Protein AF-A0A484HM50-F1 (afdb_monomer)

Solvent-accessible surface area (backbone atoms only — not comparable to full-atom values): 5105 Å² total; per-residue (Å²): 135,57,70,67,61,51,52,55,50,47,74,70,44,74,86,54,79,83,84,63,66,65,76,90,52,50,72,78,83,71,56,98,71,75,62,74,80,71,70,94,58,74,68,69,48,75,50,74,44,65,46,78,46,89,57,101,72,62,50,76,43,83,76,44,81,42,86,42,71,53,80,82,78,129

Sequence (74 aa):
MSLENTWEAFLTLKDKRLTGSFGSMHGVKVPEKATDEMPKEELPYLELQYRFVFGPKSYYNLEITKDVRPQTKE

Organism: NCBI:txid2502152

Foldseek 3Di:
DDPVVVVVCCVVPVPPDPPDQDDPSPPPPCPPPPDDPDPPFDQWDKDWDWDWDDDPDIDTDTDDIDTDDGDDDD

pLDDT: mean 78.52, std 13.48, range [51.34, 95.62]

Secondary structure (DSSP, 8-state):
--HHHHHHHHHHHTTS---S--GGGS-----TT-S----SSPPPEEEEEEEEE-SSS-EEEEEEEEEE------

Nearest PDB structures (foldseek):
  1dnv-assembly1_A  TM=3.893E-01  e=5.259E+00  Galleria mellonella densovirus

Radius of gyration: 26.94 Å; Cα contacts (8 Å, |Δi|>4): 51; chains: 1; bounding box: 64×44×49 Å

Mean predicted aligned error: 16.29 Å

Structure (mmCIF, N/CA/C/O backbone):
data_AF-A0A484HM50-F1
#
_entry.id   AF-A0A484HM50-F1
#
loop_
_atom_site.group_PDB
_atom_site.id
_atom_site.type_symbol
_atom_site.label_atom_id
_atom_site.label_alt_id
_atom_site.label_comp_id
_atom_site.label_asym_id
_atom_site.label_entity_id
_atom_site.label_seq_id
_atom_site.pdbx_PDB_ins_code
_atom_site.Cartn_x
_atom_site.Cartn_y
_atom_site.Cartn_z
_atom_site.occupancy
_atom_site.B_iso_or_equiv
_atom_site.auth_seq_id
_atom_site.auth_comp_id
_atom_site.auth_asym_id
_atom_site.auth_atom_id
_atom_site.pdbx_PDB_model_num
ATOM 1 N N . MET A 1 1 ? 14.155 27.734 14.208 1.00 60.59 1 MET A N 1
ATOM 2 C CA . MET A 1 1 ? 15.441 27.299 14.797 1.00 60.59 1 MET A CA 1
ATOM 3 C C . MET A 1 1 ? 16.424 28.445 14.627 1.00 60.59 1 MET A C 1
ATOM 5 O O . MET A 1 1 ? 16.410 29.033 13.554 1.00 60.59 1 MET A O 1
ATOM 9 N N . SER A 1 2 ? 17.179 28.821 15.662 1.00 87.00 2 SER A N 1
ATOM 10 C CA . SER A 1 2 ? 18.159 29.914 15.583 1.00 87.00 2 SER A CA 1
ATOM 11 C C . SER A 1 2 ? 19.506 29.432 15.024 1.00 87.00 2 SER A C 1
ATOM 13 O O . SER A 1 2 ? 19.755 28.222 14.933 1.00 87.00 2 SER A O 1
ATOM 15 N N . LEU A 1 3 ? 20.369 30.372 14.626 1.00 88.88 3 LEU A N 1
ATOM 16 C CA . LEU A 1 3 ? 21.697 30.072 14.082 1.00 88.88 3 LEU A CA 1
ATOM 17 C C . LEU A 1 3 ? 22.577 29.387 15.133 1.00 88.88 3 LEU A C 1
ATOM 19 O O . LEU A 1 3 ? 23.258 28.410 14.829 1.00 88.88 3 LEU A O 1
ATOM 23 N N . GLU A 1 4 ? 22.492 29.852 16.375 1.00 90.44 4 GLU A N 1
ATOM 24 C CA . GLU A 1 4 ? 23.248 29.348 17.518 1.00 90.44 4 GLU A CA 1
ATOM 25 C C . GLU A 1 4 ? 22.932 27.870 17.764 1.00 90.44 4 GLU A C 1
ATOM 27 O O . GLU A 1 4 ? 23.839 27.043 17.834 1.00 90.44 4 GLU A O 1
ATOM 32 N N . ASN A 1 5 ? 21.642 27.515 17.762 1.00 85.25 5 ASN A N 1
ATOM 33 C CA . ASN A 1 5 ? 21.196 26.135 17.961 1.00 85.25 5 ASN A CA 1
ATOM 34 C C . ASN A 1 5 ? 21.674 25.212 16.830 1.00 85.25 5 ASN A C 1
ATOM 36 O O . ASN A 1 5 ? 21.962 24.037 17.050 1.00 85.25 5 ASN A O 1
ATOM 40 N N . THR A 1 6 ? 21.753 25.736 15.605 1.00 86.06 6 THR A N 1
ATOM 41 C CA . THR A 1 6 ? 22.197 24.964 14.436 1.00 86.06 6 THR A CA 1
ATOM 42 C C . THR A 1 6 ? 23.708 24.731 14.476 1.00 86.06 6 THR A C 1
ATOM 44 O O . THR A 1 6 ? 24.180 23.634 14.175 1.00 86.06 6 THR A O 1
ATOM 47 N N . TRP A 1 7 ? 24.464 25.746 14.897 1.00 88.38 7 TRP A N 1
ATOM 48 C CA . TRP A 1 7 ? 25.911 25.672 15.072 1.00 88.38 7 TRP A CA 1
ATOM 49 C C . TRP A 1 7 ? 26.310 24.690 16.180 1.00 88.38 7 TRP A C 1
ATOM 51 O O . TRP A 1 7 ? 27.177 23.840 15.975 1.00 88.38 7 TRP A O 1
ATOM 61 N N . GLU A 1 8 ? 25.626 24.741 17.323 1.00 88.56 8 GLU A N 1
ATOM 62 C CA . GLU A 1 8 ? 25.846 23.815 18.437 1.00 88.56 8 GLU A CA 1
ATOM 63 C C . GLU A 1 8 ? 25.525 22.364 18.045 1.00 88.56 8 GLU A C 1
ATOM 65 O O . GLU A 1 8 ? 26.305 21.445 18.324 1.00 88.56 8 GLU A O 1
ATOM 70 N N . ALA A 1 9 ? 24.426 22.150 17.312 1.00 83.50 9 ALA A N 1
ATOM 71 C CA . ALA A 1 9 ? 24.057 20.834 16.800 1.00 83.50 9 ALA A CA 1
ATOM 72 C C . ALA A 1 9 ? 25.116 20.277 15.834 1.00 83.50 9 ALA A C 1
ATOM 74 O O . ALA A 1 9 ? 25.496 19.111 15.945 1.00 83.50 9 ALA A O 1
ATOM 75 N N . PHE A 1 10 ? 25.642 21.106 14.925 1.00 84.06 10 PHE A N 1
ATOM 76 C CA . PHE A 1 10 ? 26.703 20.708 13.997 1.00 84.06 10 PHE A CA 1
ATOM 77 C C . PHE A 1 10 ? 27.985 20.297 14.731 1.00 84.06 10 PHE A C 1
ATOM 79 O O . PHE A 1 10 ? 28.511 19.212 14.480 1.00 84.06 10 PHE A O 1
ATOM 86 N N . LEU A 1 11 ? 28.455 21.112 15.682 1.00 87.62 11 LEU A N 1
ATOM 87 C CA . LEU A 1 11 ? 29.636 20.790 16.491 1.00 87.62 11 LEU A CA 1
ATOM 88 C C . LEU A 1 11 ? 29.467 19.479 17.266 1.00 87.62 11 LEU A C 1
ATOM 90 O O . LEU A 1 11 ? 30.416 18.706 17.385 1.00 87.62 11 LEU A O 1
ATOM 94 N N . THR A 1 12 ? 28.254 19.209 17.746 1.00 82.69 12 THR A N 1
ATOM 95 C CA . THR A 1 12 ? 27.941 18.010 18.530 1.00 82.69 12 THR A CA 1
ATOM 96 C C . THR A 1 12 ? 27.829 16.745 17.669 1.00 82.69 12 THR A C 1
ATOM 98 O O . THR A 1 12 ? 28.170 15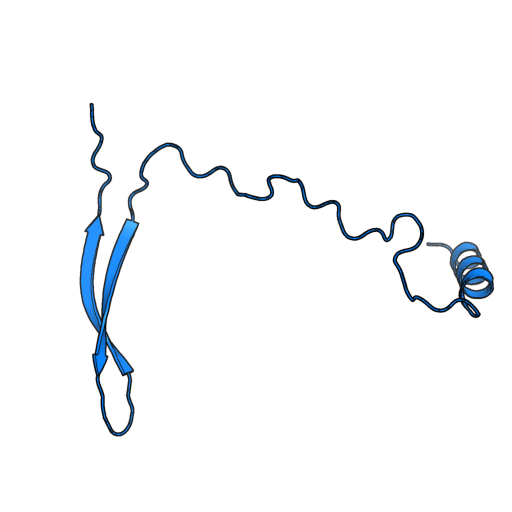.650 18.127 1.00 82.69 12 THR A O 1
ATOM 101 N N . LEU A 1 13 ? 27.346 16.869 16.427 1.00 80.06 13 LEU A N 1
ATOM 102 C CA . LEU A 1 13 ? 26.997 15.733 15.565 1.00 80.06 13 LEU A CA 1
ATOM 103 C C . LEU A 1 13 ? 28.044 15.402 14.490 1.00 80.06 13 LEU A C 1
ATOM 105 O O . LEU A 1 13 ? 28.035 14.275 13.999 1.00 80.06 13 LEU A O 1
ATOM 109 N N . LYS A 1 14 ? 28.959 16.320 14.143 1.00 83.38 14 LYS A N 1
ATOM 110 C CA . LYS A 1 14 ? 29.898 16.174 13.008 1.00 83.38 14 LYS A CA 1
ATOM 111 C C . LYS A 1 14 ? 30.764 14.904 13.014 1.00 83.38 14 LYS A C 1
ATOM 113 O O . LYS A 1 14 ? 31.075 14.391 11.946 1.00 83.38 14 LYS A O 1
ATOM 118 N N . ASP A 1 15 ? 31.111 14.373 14.189 1.00 79.81 15 ASP A N 1
ATOM 119 C CA . ASP A 1 15 ? 31.970 13.182 14.326 1.00 79.81 15 ASP A CA 1
ATOM 120 C C . ASP A 1 15 ? 31.196 11.933 14.790 1.00 79.81 15 ASP A C 1
ATOM 122 O O . ASP A 1 15 ? 31.784 10.889 15.082 1.00 79.81 15 ASP A O 1
ATOM 126 N N . LYS A 1 16 ? 29.862 12.013 14.888 1.00 72.88 16 LYS A N 1
ATOM 127 C CA . LYS A 1 16 ? 29.016 10.896 15.323 1.00 72.88 16 LYS A CA 1
ATOM 128 C C . LYS A 1 16 ? 28.412 10.203 14.106 1.00 72.88 16 LYS A C 1
ATOM 130 O O . LYS A 1 16 ? 27.725 10.818 13.296 1.00 72.88 16 LYS A O 1
ATOM 135 N N . ARG A 1 17 ? 28.616 8.886 13.991 1.00 67.88 17 ARG A N 1
ATOM 136 C CA . ARG A 1 17 ? 27.888 8.068 13.010 1.00 67.88 17 ARG A CA 1
ATOM 137 C C . ARG A 1 17 ? 26.403 8.113 13.365 1.00 67.88 17 ARG A C 1
ATOM 139 O O . ARG A 1 17 ? 26.023 7.701 14.458 1.00 67.88 17 ARG A O 1
ATOM 146 N N . LEU A 1 18 ? 25.568 8.567 12.432 1.00 66.81 18 LEU A N 1
ATOM 147 C CA . LEU A 1 18 ? 24.102 8.574 12.546 1.00 66.81 18 LEU A CA 1
ATOM 148 C C . LEU A 1 18 ? 23.513 7.155 12.402 1.00 66.81 18 LEU A C 1
ATOM 150 O O . LEU A 1 18 ? 22.521 6.932 11.717 1.00 66.81 18 LEU A O 1
ATOM 154 N N . THR A 1 19 ? 24.153 6.156 13.009 1.00 63.03 19 THR A N 1
ATOM 155 C CA . THR A 1 19 ? 23.670 4.775 13.055 1.00 63.03 19 THR A CA 1
ATOM 156 C C . THR A 1 19 ? 22.756 4.634 14.264 1.00 63.03 19 THR A C 1
ATOM 158 O O . THR A 1 19 ? 23.149 4.081 15.289 1.00 63.03 19 THR A O 1
ATOM 161 N N . GLY A 1 20 ? 21.563 5.214 14.167 1.00 60.12 20 GLY A N 1
ATOM 162 C CA . GLY A 1 20 ? 20.541 5.141 15.206 1.00 60.12 20 GLY A CA 1
ATOM 163 C C . GLY A 1 20 ? 19.800 6.456 15.420 1.00 60.12 20 GLY A C 1
ATOM 164 O O . GLY A 1 20 ? 20.319 7.545 15.186 1.00 60.12 20 GLY A O 1
ATOM 165 N N . SER A 1 21 ? 18.563 6.336 15.885 1.00 59.97 21 SER A N 1
ATOM 166 C CA . SER A 1 21 ? 17.754 7.451 16.365 1.00 59.97 21 SER A CA 1
ATOM 167 C C . SER A 1 21 ? 18.310 7.984 17.690 1.00 59.97 21 SER A C 1
ATOM 169 O O . SER A 1 21 ? 18.337 7.242 18.672 1.00 59.97 21 SER A O 1
ATOM 171 N N . PHE A 1 22 ? 18.716 9.256 17.741 1.00 57.66 22 PHE A N 1
ATOM 172 C CA . PHE A 1 22 ? 19.130 9.932 18.978 1.00 57.66 22 PHE A CA 1
ATOM 173 C C . PHE A 1 22 ? 18.022 10.859 19.502 1.00 57.66 22 PHE A C 1
ATOM 175 O O . PHE A 1 22 ? 17.442 11.639 18.746 1.00 57.66 22 PHE A O 1
ATOM 182 N N . GLY A 1 23 ? 17.741 10.808 20.808 1.00 62.97 23 GLY A N 1
ATOM 183 C CA . GLY A 1 23 ? 16.751 11.678 21.457 1.00 62.97 23 GLY A CA 1
ATOM 184 C C . GLY A 1 23 ? 15.341 11.503 20.884 1.00 62.97 23 GLY A C 1
ATOM 185 O O . GLY A 1 23 ? 14.916 10.395 20.597 1.00 62.97 23 GLY A O 1
ATOM 186 N N . SER A 1 24 ? 14.607 12.593 20.652 1.00 55.22 24 SER A N 1
ATOM 187 C CA . SER A 1 24 ? 13.240 12.528 20.102 1.00 55.22 24 SER A CA 1
ATOM 188 C C . SER A 1 24 ? 13.158 12.092 18.625 1.00 55.22 24 SER A C 1
ATOM 190 O O . SER A 1 24 ? 12.066 12.084 18.064 1.00 55.22 24 SER A O 1
ATOM 192 N N . MET A 1 25 ? 14.278 11.718 17.993 1.00 56.78 25 MET A N 1
ATOM 193 C CA . 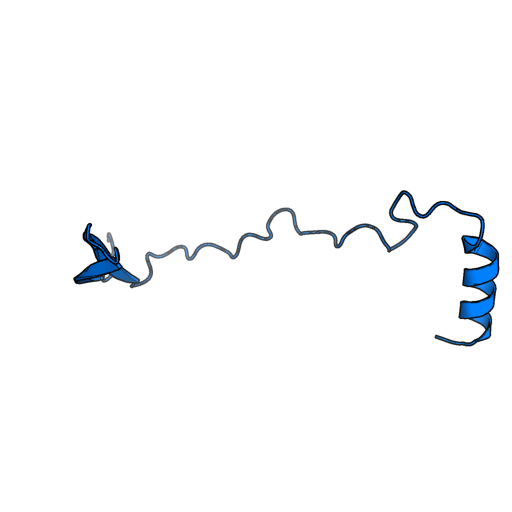MET A 1 25 ? 14.298 11.092 16.663 1.00 56.78 25 MET A CA 1
ATOM 194 C C . MET A 1 25 ? 14.013 9.585 16.709 1.00 56.78 25 MET A C 1
ATOM 196 O O . MET A 1 25 ? 14.256 8.889 15.724 1.00 56.78 25 MET A O 1
ATOM 200 N N . HIS A 1 26 ? 13.537 9.045 17.838 1.00 58.75 26 HIS A N 1
ATOM 201 C CA . HIS A 1 26 ? 12.889 7.736 17.841 1.00 58.75 26 HIS A CA 1
ATOM 202 C C . HIS A 1 26 ? 11.779 7.758 16.786 1.00 58.75 26 HIS A C 1
ATOM 204 O O . HIS A 1 26 ? 10.996 8.708 16.749 1.00 58.75 26 HIS A O 1
ATOM 210 N N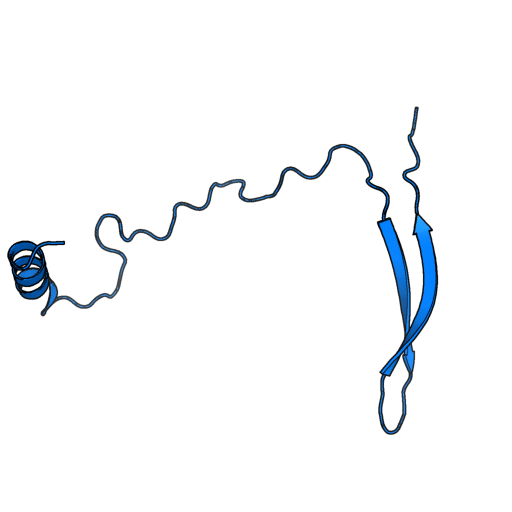 . GLY A 1 27 ? 11.748 6.748 15.908 1.00 61.25 27 GLY A N 1
ATOM 211 C CA . GLY A 1 27 ? 10.690 6.604 14.909 1.00 61.25 27 GLY A CA 1
ATOM 212 C C . GLY A 1 27 ? 9.335 6.856 15.563 1.00 61.25 27 GLY A C 1
ATOM 213 O O . GLY A 1 27 ? 9.131 6.435 16.704 1.00 61.25 27 GLY A O 1
ATOM 214 N N . VAL A 1 28 ? 8.478 7.625 14.883 1.00 65.25 28 VAL A N 1
ATOM 215 C CA . VAL A 1 28 ? 7.139 8.011 15.355 1.00 65.25 28 VAL A CA 1
ATOM 216 C C . VAL A 1 28 ? 6.544 6.848 16.140 1.00 65.25 28 VAL A C 1
ATOM 218 O O . VAL A 1 28 ? 6.494 5.739 15.610 1.00 65.25 28 VAL A O 1
ATOM 221 N N . LYS A 1 29 ? 6.167 7.076 17.408 1.00 64.00 29 LYS A N 1
ATOM 222 C CA . LYS A 1 29 ? 5.515 6.055 18.236 1.00 64.00 29 LYS A CA 1
ATOM 223 C C . LYS A 1 29 ? 4.217 5.676 17.539 1.00 64.00 29 LYS A C 1
ATOM 225 O O . LYS A 1 29 ? 3.206 6.351 17.713 1.00 64.00 29 LYS A O 1
ATOM 230 N N . VAL A 1 30 ? 4.279 4.646 16.705 1.00 66.12 30 VAL A N 1
ATOM 231 C CA . VAL A 1 30 ? 3.103 4.085 16.061 1.00 66.12 30 VAL A CA 1
ATOM 232 C C . VAL A 1 30 ? 2.260 3.528 17.204 1.00 66.12 30 VAL A C 1
ATOM 234 O O . VAL A 1 30 ? 2.783 2.736 17.995 1.00 66.12 30 VAL A O 1
ATOM 237 N N . PRO A 1 31 ? 1.010 3.982 17.372 1.00 72.69 31 PRO A N 1
ATOM 238 C CA . PRO A 1 31 ? 0.115 3.386 18.351 1.00 72.69 31 PRO A CA 1
ATOM 239 C C . PRO A 1 31 ? 0.071 1.867 18.136 1.00 72.69 31 PRO A C 1
ATOM 241 O O . PRO A 1 31 ? 0.019 1.427 16.988 1.00 72.69 31 PRO A O 1
ATOM 244 N N . GLU A 1 32 ? 0.059 1.061 19.206 1.00 66.44 32 GLU A N 1
ATOM 245 C CA . GLU A 1 32 ? -0.075 -0.410 19.086 1.00 66.44 32 GLU A CA 1
ATOM 246 C C . GLU A 1 32 ? -1.294 -0.803 18.237 1.00 66.44 32 GLU A C 1
ATOM 248 O O . GLU A 1 32 ? -1.282 -1.813 17.536 1.00 66.44 32 GLU A O 1
ATOM 253 N N . LYS A 1 33 ? -2.329 0.042 18.260 1.00 65.44 33 LYS A N 1
ATOM 254 C CA . LYS A 1 33 ? -3.479 -0.000 17.363 1.00 65.44 33 LYS A CA 1
ATOM 255 C C . LYS A 1 33 ? -3.485 1.232 16.463 1.00 65.44 33 LYS A C 1
ATOM 257 O O . LYS A 1 33 ? -4.184 2.201 16.726 1.00 65.44 33 LYS A O 1
ATOM 262 N N . ALA A 1 34 ? -2.696 1.180 15.398 1.00 59.38 34 ALA A N 1
ATOM 263 C CA . ALA A 1 34 ? -2.872 2.023 14.212 1.00 59.38 34 ALA A CA 1
ATOM 264 C C . ALA A 1 34 ? -3.853 1.387 13.205 1.00 59.38 34 ALA A C 1
ATOM 266 O O . ALA A 1 34 ? -3.842 1.707 12.022 1.00 59.38 34 ALA A O 1
ATOM 267 N N . THR A 1 35 ? -4.646 0.417 13.658 1.00 63.34 35 THR A N 1
ATOM 268 C CA . THR A 1 35 ? -5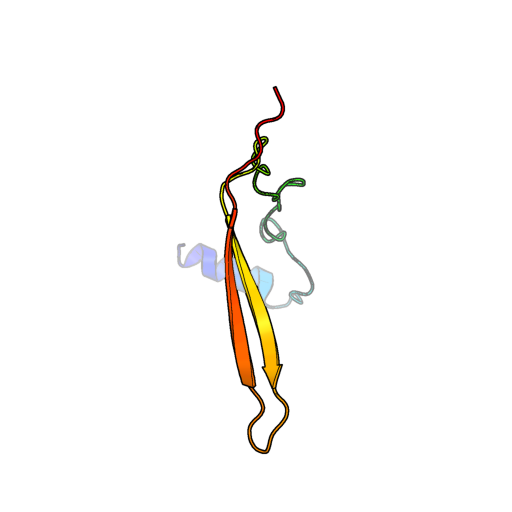.753 -0.144 12.895 1.00 63.34 35 THR A CA 1
ATOM 269 C C . THR A 1 35 ? -6.916 0.822 13.028 1.00 63.34 35 THR A C 1
ATOM 271 O O . THR A 1 35 ? -7.401 1.030 14.140 1.00 63.34 35 THR A O 1
ATOM 274 N N . ASP A 1 36 ? -7.339 1.416 11.912 1.00 69.81 36 ASP A N 1
ATOM 275 C CA . ASP A 1 36 ? -8.641 2.073 11.823 1.00 69.81 36 ASP A CA 1
ATOM 276 C C . ASP A 1 36 ? -9.676 1.140 12.466 1.00 69.81 36 ASP A C 1
ATOM 278 O O . ASP A 1 36 ? -9.691 -0.058 12.162 1.00 69.81 36 ASP A O 1
ATOM 282 N N . GLU A 1 37 ? -10.461 1.643 13.426 1.00 66.81 37 GLU A N 1
ATOM 283 C CA . GLU A 1 37 ? -11.478 0.838 14.103 1.00 66.81 37 GLU A CA 1
ATOM 284 C C . GLU A 1 37 ? -12.373 0.219 13.030 1.00 66.81 37 GLU A C 1
ATOM 286 O O . GLU A 1 37 ? -13.142 0.924 12.375 1.00 66.81 37 GLU A O 1
ATOM 291 N N . MET A 1 38 ? -12.224 -1.092 12.798 1.00 65.56 38 MET A N 1
ATOM 292 C CA . MET A 1 38 ? -13.019 -1.767 11.783 1.00 65.56 38 MET A CA 1
ATOM 293 C C . MET A 1 38 ? -14.491 -1.535 12.132 1.00 65.56 38 MET A C 1
ATOM 295 O O . MET A 1 38 ? -14.879 -1.807 13.277 1.00 65.56 38 MET A O 1
ATOM 299 N N . PRO A 1 39 ? -15.299 -1.007 11.196 1.00 66.19 39 PRO A N 1
ATOM 300 C CA . PRO A 1 39 ? -16.696 -0.730 11.471 1.00 66.19 39 PRO A CA 1
ATOM 301 C C . PRO A 1 39 ? -17.361 -2.004 11.999 1.00 66.19 39 PRO A C 1
ATOM 303 O O . PRO A 1 39 ? -17.193 -3.086 11.438 1.00 66.19 39 PRO A O 1
ATOM 306 N N . LYS A 1 40 ? -18.066 -1.880 13.131 1.00 64.94 40 LYS A N 1
ATOM 307 C CA . LYS A 1 40 ? -18.729 -3.009 13.813 1.00 64.94 40 LYS A CA 1
ATOM 308 C C . LYS A 1 40 ? -19.856 -3.620 12.977 1.00 64.94 40 LYS A C 1
ATOM 310 O O . LYS A 1 40 ? -20.270 -4.743 13.245 1.00 64.94 40 LYS A O 1
ATOM 315 N N . GLU A 1 41 ? -20.346 -2.868 11.999 1.00 74.38 41 GLU A N 1
ATOM 316 C CA . GLU A 1 41 ? -21.432 -3.234 11.100 1.00 74.38 41 GLU A CA 1
ATOM 317 C C . GLU A 1 41 ? -20.874 -3.483 9.695 1.00 74.38 41 GLU A C 1
ATOM 319 O O . GLU A 1 41 ? -19.944 -2.802 9.253 1.00 74.38 41 GLU A O 1
ATOM 324 N N . GLU A 1 42 ? -21.441 -4.464 8.989 1.00 76.44 42 GLU A N 1
ATOM 325 C CA . GLU A 1 42 ? -21.126 -4.689 7.579 1.00 76.44 42 GLU A CA 1
ATOM 326 C C . GLU A 1 42 ? -21.553 -3.439 6.790 1.00 76.44 42 GLU A C 1
ATOM 328 O O . GLU A 1 42 ? -22.719 -3.047 6.804 1.00 76.44 42 GLU A O 1
ATOM 333 N N . LEU A 1 43 ? -20.599 -2.760 6.151 1.00 80.31 43 LEU A N 1
ATOM 334 C CA . LEU A 1 43 ? -20.886 -1.608 5.299 1.00 80.31 43 LEU A CA 1
ATOM 335 C C . LEU A 1 43 ? -21.234 -2.086 3.884 1.00 80.31 43 LEU A C 1
ATOM 337 O O . LEU A 1 43 ? -20.668 -3.084 3.432 1.00 80.31 43 LEU A O 1
ATOM 341 N N . PRO A 1 44 ? -22.123 -1.386 3.157 1.00 86.75 44 PRO A N 1
ATOM 342 C CA . PRO A 1 44 ? -22.398 -1.718 1.767 1.00 86.75 44 PRO A CA 1
ATOM 343 C C . PRO A 1 44 ? -21.124 -1.580 0.930 1.00 86.75 44 PRO A C 1
ATOM 345 O O . PRO A 1 44 ? -20.401 -0.586 1.032 1.00 86.75 44 PRO A O 1
ATOM 348 N N . TYR A 1 45 ? -20.863 -2.572 0.087 1.00 85.62 45 TYR A N 1
ATOM 349 C CA . TYR A 1 45 ? -19.717 -2.586 -0.814 1.00 85.62 45 TYR A CA 1
ATOM 350 C C . TYR A 1 45 ? -20.127 -3.070 -2.197 1.00 85.62 45 TYR A C 1
ATOM 352 O O . TYR A 1 45 ? -21.179 -3.677 -2.401 1.00 85.62 45 TYR A O 1
ATOM 360 N N . LEU A 1 46 ? -19.265 -2.788 -3.166 1.00 90.19 46 LEU A N 1
ATOM 361 C CA . LEU A 1 46 ? -19.474 -3.177 -4.546 1.00 90.19 46 LEU A CA 1
ATOM 362 C C . LEU A 1 46 ? -18.468 -4.269 -4.905 1.00 90.19 46 LEU A C 1
ATOM 364 O O . LEU A 1 46 ? -17.256 -4.069 -4.850 1.00 90.19 46 LEU A O 1
ATOM 368 N N . GLU A 1 47 ? -18.986 -5.445 -5.233 1.00 90.12 47 GLU A N 1
ATOM 369 C CA . GLU A 1 47 ? -18.190 -6.603 -5.610 1.00 90.12 47 GLU A CA 1
ATOM 370 C C . GLU A 1 47 ? -17.941 -6.566 -7.123 1.00 90.12 47 GLU A C 1
ATOM 372 O O . GLU A 1 47 ? -18.877 -6.587 -7.927 1.00 90.12 47 GLU A O 1
ATOM 377 N N . LEU A 1 48 ? -16.663 -6.488 -7.502 1.00 94.31 48 LEU A N 1
ATOM 378 C CA . LEU A 1 48 ? -16.205 -6.492 -8.890 1.00 94.31 48 LEU A CA 1
ATOM 379 C C . LEU A 1 48 ? -15.462 -7.797 -9.173 1.00 94.31 48 LEU A C 1
ATOM 381 O O . LEU A 1 48 ? -14.386 -8.026 -8.620 1.00 94.31 48 LEU A O 1
ATOM 385 N N . GLN A 1 49 ? -15.997 -8.634 -10.060 1.00 94.12 49 GLN A N 1
ATOM 386 C CA . GLN A 1 49 ? -15.319 -9.858 -10.485 1.00 94.12 49 GLN A CA 1
ATOM 387 C C . GLN A 1 49 ? -14.685 -9.658 -11.858 1.00 94.12 49 GLN A C 1
ATOM 389 O O . GLN A 1 49 ? -15.369 -9.451 -12.865 1.00 94.12 49 GLN A O 1
ATOM 394 N N . TYR A 1 50 ? -13.357 -9.745 -11.885 1.00 95.44 50 TYR A N 1
ATOM 395 C CA . TYR A 1 50 ? -12.567 -9.634 -13.102 1.00 95.44 50 TYR A CA 1
ATOM 396 C C . TYR A 1 50 ? -12.106 -11.010 -13.574 1.00 95.44 50 TYR A C 1
ATOM 398 O O . TYR A 1 50 ? -11.583 -11.805 -12.793 1.00 95.44 50 TYR A O 1
ATOM 406 N N . ARG A 1 51 ? -12.228 -11.268 -14.877 1.00 94.62 51 ARG A N 1
ATOM 407 C CA . ARG A 1 51 ? -11.605 -12.417 -15.535 1.00 94.62 51 ARG A CA 1
ATOM 408 C C . ARG A 1 51 ? -10.348 -11.966 -16.254 1.00 94.62 51 ARG A C 1
ATOM 410 O O . ARG A 1 51 ? -10.371 -11.019 -17.036 1.00 94.62 51 ARG A O 1
ATOM 417 N N . PHE A 1 52 ? -9.253 -12.675 -16.021 1.00 95.62 52 PHE A N 1
ATOM 418 C CA . PHE A 1 52 ? -8.035 -12.458 -16.785 1.00 95.62 52 PHE A CA 1
ATOM 419 C C . PHE A 1 52 ? -8.142 -13.121 -18.161 1.00 95.62 52 PHE A C 1
ATOM 421 O O . PHE A 1 52 ? -8.434 -14.315 -18.256 1.00 95.62 52 PHE A O 1
ATOM 428 N N . VAL A 1 53 ? -7.907 -12.349 -19.221 1.00 95.31 53 VAL A N 1
ATOM 429 C CA . VAL A 1 53 ? -7.952 -12.826 -20.607 1.00 95.31 53 VAL A CA 1
ATOM 430 C C . VAL A 1 53 ? -6.534 -12.882 -21.161 1.00 95.31 53 VAL A C 1
ATOM 432 O O . VAL A 1 53 ? -5.833 -11.870 -21.230 1.00 95.31 53 VAL A O 1
ATOM 435 N N . PHE A 1 54 ? -6.116 -14.081 -21.571 1.00 95.19 54 PHE A N 1
ATOM 436 C CA . PHE A 1 54 ? -4.821 -14.306 -22.203 1.00 95.19 54 PHE A CA 1
ATOM 437 C C . PHE A 1 54 ? -4.870 -13.926 -23.685 1.00 95.19 54 PHE A C 1
ATOM 439 O O . PHE A 1 54 ? -5.774 -14.327 -24.415 1.00 95.19 54 PHE A O 1
ATOM 446 N N . GLY A 1 55 ? -3.865 -13.185 -24.143 1.00 92.44 55 GLY A N 1
ATOM 447 C CA . GLY A 1 55 ? -3.703 -12.821 -25.545 1.00 92.44 55 GLY A CA 1
ATOM 448 C C . GLY A 1 55 ? -2.371 -12.109 -25.789 1.00 92.44 55 GLY A C 1
ATOM 449 O O . GLY A 1 55 ? -1.566 -11.983 -24.868 1.00 92.44 55 GLY A O 1
ATOM 450 N N . PRO A 1 56 ? -2.131 -11.595 -27.007 1.00 92.50 56 PRO A N 1
ATOM 451 C CA . PRO A 1 56 ? -0.918 -10.831 -27.326 1.00 92.50 56 PRO A CA 1
ATOM 452 C C . PRO A 1 56 ? -0.729 -9.596 -26.430 1.00 92.50 56 PRO A C 1
ATOM 454 O O . PRO A 1 56 ? 0.393 -9.175 -26.165 1.00 92.50 56 PRO A O 1
ATOM 457 N N . LYS A 1 57 ? -1.840 -9.026 -25.950 1.00 90.69 57 LYS A N 1
ATOM 458 C CA . LYS A 1 57 ? -1.888 -8.072 -24.842 1.00 90.69 57 LYS A CA 1
ATOM 459 C C . LYS A 1 57 ? -2.907 -8.593 -23.842 1.00 90.69 57 LYS A C 1
ATOM 461 O O . LYS A 1 57 ? -4.105 -8.488 -24.091 1.00 90.69 57 LYS A O 1
ATOM 466 N N . SER A 1 58 ? -2.435 -9.197 -22.762 1.00 94.00 58 SER A N 1
ATOM 467 C CA . SER A 1 58 ? -3.317 -9.695 -21.709 1.00 94.00 58 SER A CA 1
ATOM 468 C C . SER A 1 58 ? -3.941 -8.541 -20.924 1.00 94.00 58 SER A C 1
ATOM 470 O O . SER A 1 58 ? -3.297 -7.514 -20.706 1.00 94.00 58 SER A O 1
ATOM 472 N N . TYR A 1 59 ? -5.187 -8.713 -20.491 1.00 95.00 59 TYR A N 1
ATOM 473 C CA . TYR A 1 59 ? -5.925 -7.707 -19.726 1.00 95.00 59 TYR A CA 1
ATOM 474 C C . TYR A 1 59 ? -6.932 -8.356 -18.771 1.00 95.00 59 TYR A C 1
ATOM 476 O O . TYR A 1 59 ? -7.250 -9.542 -18.879 1.00 95.00 59 TYR A O 1
ATOM 484 N N . TYR A 1 60 ? -7.433 -7.560 -17.830 1.00 95.31 60 TYR A N 1
ATOM 485 C CA . TYR A 1 60 ? -8.545 -7.935 -16.964 1.00 95.31 60 TYR A CA 1
ATOM 486 C C . TYR A 1 60 ? -9.851 -7.421 -17.568 1.00 95.31 60 TYR A C 1
ATOM 488 O O . TYR A 1 60 ? -9.987 -6.225 -17.819 1.00 95.31 60 TYR A O 1
ATOM 496 N N . ASN A 1 61 ? -10.800 -8.322 -17.803 1.00 94.50 61 ASN A N 1
ATOM 497 C CA . ASN A 1 61 ? -12.155 -7.989 -18.218 1.00 94.50 61 ASN A CA 1
ATOM 498 C C . ASN A 1 61 ? -13.072 -7.957 -16.991 1.00 94.50 61 ASN A C 1
ATOM 500 O O . ASN A 1 61 ? -13.072 -8.915 -16.218 1.00 94.50 61 ASN A O 1
ATOM 504 N N . LEU A 1 62 ? -13.846 -6.886 -16.807 1.00 94.69 62 LEU A N 1
ATOM 505 C CA . LEU A 1 62 ? -14.872 -6.831 -15.765 1.00 94.69 62 LEU A CA 1
ATOM 506 C C . LEU A 1 62 ? -16.083 -7.648 -16.226 1.00 94.69 62 LEU A C 1
ATOM 508 O O . LEU A 1 62 ? -16.726 -7.288 -17.207 1.00 94.69 62 LEU A O 1
ATOM 512 N N . GLU A 1 63 ? -16.384 -8.747 -15.538 1.00 94.06 63 GLU A N 1
ATOM 513 C CA . GLU A 1 63 ? -17.483 -9.647 -15.916 1.00 94.06 63 GLU A CA 1
ATOM 514 C C . GLU A 1 63 ? -18.747 -9.378 -15.103 1.00 94.06 63 GLU A C 1
ATOM 516 O O . GLU A 1 63 ? -19.851 -9.419 -15.642 1.00 94.06 63 GLU A O 1
ATOM 521 N N . ILE A 1 64 ? -18.598 -9.134 -13.798 1.00 92.50 64 ILE A N 1
ATOM 522 C CA . ILE A 1 64 ? -19.730 -9.002 -12.879 1.00 92.50 64 ILE A CA 1
ATOM 523 C C . ILE A 1 64 ? -19.496 -7.811 -11.962 1.00 92.50 64 ILE A C 1
ATOM 525 O O . ILE A 1 64 ? -18.434 -7.679 -11.353 1.00 92.50 64 ILE A O 1
ATOM 529 N N . THR A 1 65 ? -20.542 -7.001 -11.832 1.00 93.06 65 THR A N 1
ATOM 530 C CA . THR A 1 65 ? -20.652 -5.943 -10.834 1.00 93.06 65 THR A CA 1
ATOM 531 C C . THR A 1 65 ? -21.874 -6.227 -9.981 1.00 93.06 65 THR A C 1
ATOM 533 O O . THR A 1 65 ? -22.993 -6.261 -10.497 1.00 93.06 65 THR A O 1
ATOM 536 N N . LYS A 1 66 ? -21.672 -6.438 -8.683 1.00 90.94 66 LYS A N 1
ATOM 537 C CA . LYS A 1 66 ? -22.748 -6.718 -7.736 1.00 90.94 66 LYS A CA 1
ATOM 538 C C . LYS A 1 66 ? -22.737 -5.681 -6.621 1.00 90.94 66 LYS A C 1
ATOM 540 O O . LYS A 1 66 ? -21.732 -5.497 -5.944 1.00 90.94 66 LYS A O 1
ATOM 545 N N . ASP A 1 67 ? -23.871 -5.017 -6.442 1.00 89.94 67 ASP A N 1
ATOM 546 C CA . ASP A 1 67 ? -24.129 -4.161 -5.284 1.00 89.94 67 ASP A CA 1
ATOM 547 C C . ASP A 1 67 ? -24.502 -5.058 -4.095 1.00 89.94 67 ASP A C 1
ATOM 549 O O . ASP A 1 67 ? -25.517 -5.765 -4.138 1.00 89.94 67 ASP A O 1
ATOM 553 N N . VAL A 1 68 ? -23.647 -5.098 -3.070 1.00 85.56 68 VAL A N 1
ATOM 554 C CA . VAL A 1 68 ? -23.856 -5.912 -1.873 1.00 85.56 68 VAL A CA 1
ATOM 555 C C . VAL A 1 68 ? -24.297 -5.004 -0.738 1.00 85.56 68 VAL A C 1
ATOM 557 O O . VAL A 1 68 ? -23.520 -4.235 -0.170 1.00 85.56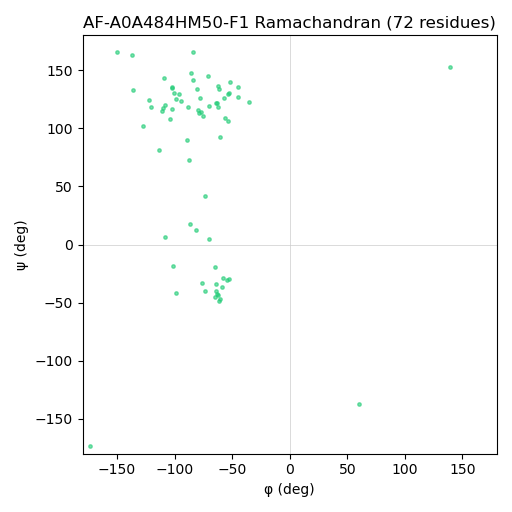 68 VAL A O 1
ATOM 560 N N . ARG A 1 69 ? -25.579 -5.133 -0.391 1.00 85.12 69 ARG A N 1
ATOM 561 C CA . ARG A 1 69 ? -26.144 -4.519 0.808 1.00 85.12 69 ARG A CA 1
ATOM 562 C C . ARG A 1 69 ? 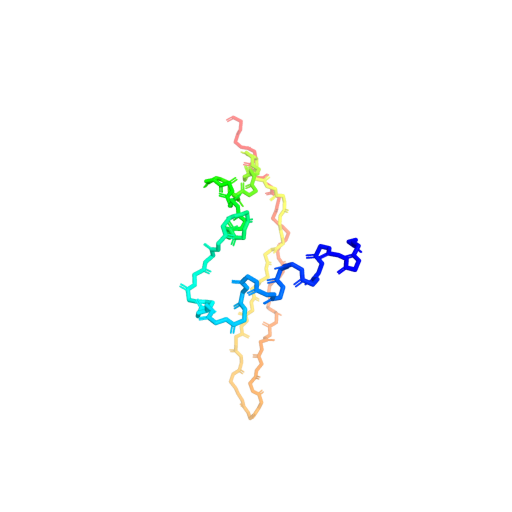-25.888 -5.425 2.010 1.00 85.12 69 ARG A C 1
ATOM 564 O O . ARG A 1 69 ? -26.003 -6.645 1.861 1.00 85.12 69 ARG A O 1
ATOM 571 N N . PRO A 1 70 ? -25.579 -4.848 3.179 1.00 80.44 70 PRO A N 1
ATOM 572 C CA . PRO A 1 70 ? -25.320 -5.630 4.373 1.00 80.44 70 PRO A CA 1
ATOM 573 C C . PRO A 1 70 ? -26.552 -6.433 4.768 1.00 80.44 70 PRO A C 1
ATOM 575 O O . PRO A 1 70 ? -27.681 -5.937 4.722 1.00 80.44 70 P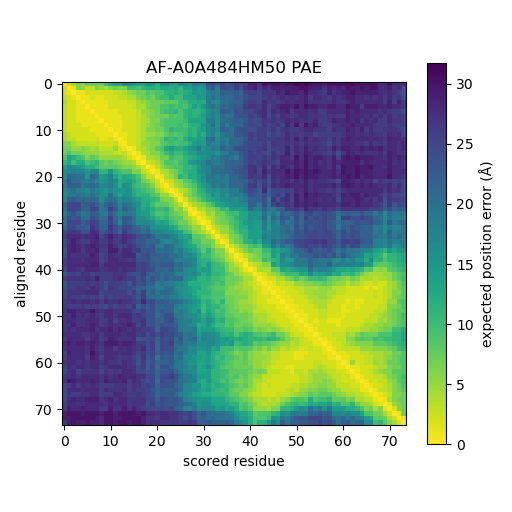RO A O 1
ATOM 578 N N . GLN A 1 71 ? -26.334 -7.692 5.136 1.00 69.62 71 GLN A N 1
ATOM 579 C CA . GLN A 1 71 ? -27.401 -8.542 5.646 1.00 69.62 71 GLN A CA 1
ATOM 580 C C . GLN A 1 71 ? -27.445 -8.351 7.158 1.00 69.62 71 GLN A C 1
ATOM 582 O O . GLN A 1 71 ? -26.742 -9.037 7.898 1.00 69.62 71 GLN A O 1
ATOM 587 N N . THR A 1 72 ? -28.240 -7.385 7.623 1.00 64.88 72 THR A N 1
ATOM 588 C CA . THR A 1 72 ? -28.524 -7.238 9.054 1.00 64.88 72 THR A CA 1
ATOM 589 C C . THR A 1 72 ? -29.103 -8.557 9.560 1.00 64.88 72 THR A C 1
ATOM 591 O O . THR A 1 72 ? -30.222 -8.926 9.209 1.00 64.88 72 THR A O 1
ATOM 594 N N . LYS A 1 73 ? -28.324 -9.296 10.353 1.00 59.91 73 LYS A N 1
ATOM 595 C CA . LYS A 1 73 ? -28.870 -10.346 11.211 1.00 59.91 73 LYS A CA 1
ATOM 596 C C . LYS A 1 73 ? -29.533 -9.631 12.386 1.00 59.91 73 LYS A C 1
ATOM 598 O O . LYS A 1 73 ? -28.823 -8.987 13.155 1.00 59.91 73 LYS A O 1
ATOM 603 N N . GLU A 1 74 ? -30.864 -9.681 12.445 1.00 51.34 74 GLU A N 1
ATOM 604 C CA . GLU A 1 74 ? -31.624 -9.386 13.672 1.00 51.34 74 GLU A CA 1
ATOM 605 C C . GLU A 1 74 ? -31.191 -10.302 14.826 1.00 51.34 74 GLU A C 1
ATOM 607 O O . GLU A 1 74 ? -30.840 -11.479 14.557 1.00 51.34 74 GLU A O 1
#

=== Feature glossary ===
The features interleaved in this record are:

— What the protein is —

Sequence gives the chain of amino acids in standard one-letter code (A=alanine, C=cysteine, …, Y=tyrosine), read N→C. It is the only feature that is directly encoded by the gene; all structural features are derived from the folded form of this sequence.

Database cross-references. InterPro integrates a dozen domain/family signature databases into unified entries with residue-range hits. GO terms attach function/process/location labels with evidence codes. CATH codes position the fold in a four-level structural taxonomy. Organism is the NCBI-taxonomy species name.

— Where its atoms are —

Atomic coordinates in PDBx/mmCIF format — the same representation the Protein Data Bank distributes. Each line of the _atom_site loop places one backbone atom in Cartesian space (units: ångströms, origin: arbitrary).

The six renders are orthographic views along the three Cartesian axes in both directions. Representation (cartoon, sticks, or surface) and color scheme (sequence-rainbow or by-chain) vary across proteins so the training set covers all the common visualization conventions.

— Local backbone conformation —

Eight-state secondary structure (DSSP): H is the canonical α-helix, G the tighter 3₁₀-helix, I the wider π-helix; E/B are β-structure, T and S are turns and bends, and '-' is everything else. DSSP derives these from the pattern of main-chain N–H···O=C hydrogen bonds, not from the sequence.

P-SEA three-sta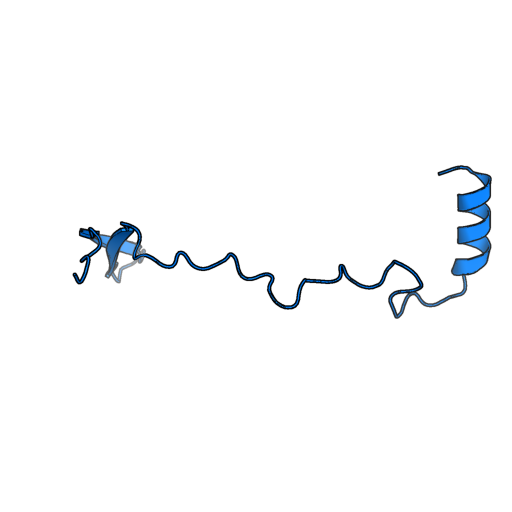te annotation labels each residue as helix, strand, or coil based purely on the geometry of the Cα trace. It serves as a fallback when the full backbone (and thus DSSP) is unavailable.

The φ/ψ torsion pair specifies the backbone conformation at each residue. φ rotates about the N–Cα bond, ψ about the Cα–C bond. Steric clashes forbid most of the (φ, ψ) plane — the allowed regions (α-helix basin, β-sheet basin, left-handed helix) are the Ramachandran-allowed regions.

— Global shape and packing —

The geometric summary reports three shape descriptors. Rg (radius of gyration) measures how spread out the Cα atoms are about their centre of mass; compact globular proteins have small Rg, elongated or unfolded ones large. Cα contacts (<8 Å, |i−j|>4) count long-range residue pairs in spatial proximity — high for tightly packed folds, near zero for rods or random coil. The bounding-box extents give the protein's footprint along x, y, z in Å.

Solvent-accessible surface area (SASA) is the area in Å² traced out by the centre of a 1.4 Å probe sphere (a water molecule) rolled over the protein's van der Waals surface (Shrake–Rupley / Lee–Richards construction). Buried residues have near-zero SASA; fully exposed residues can exceed 200 Å². The total SASA scales roughly with the number of surface residues.

The contact map is a binary N×N matrix image: pixel (i, j) is dark where Cα_i and Cα_j are within 8 Å and |i−j|>4. Because the |i−j|>4 filter removes local helical contacts, off-diagonal stripes parallel to the main diagonal indicate parallel β-sheets; stripes perpendicular to it indicate antiparallel β-sheets. The Ramachandran plot scatters every residue's (φ, ψ) pair against the sterically allowed regions. The PAE heatmap renders the predicted-aligned-error m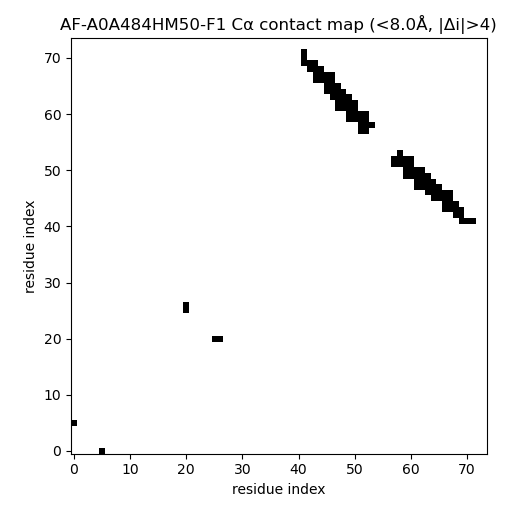atrix.

— Structural neighborhood —

3Di is Foldseek's structural alphabet. Each residue is assigned one of twenty discrete states based on how its Cα sits relative to its spatial (not sequential) neighbors. Aligning 3Di strings finds structural homologs roughly as well as full 3D superposition, but orders of magnitude faster.

Nearest PDB neighbors are the top structural matches found by Foldseek when searching this structure against the entire Protein Data Bank. Each hit reports a TM-score (0 to 1; >0.5 almost always implies the same fold) and an E-value. These are *structural* homologs — they may share no detectable sequence similarity.

— Confidence and disorder —

For AlphaFold models, the B-factor field carries pLDDT — the model's own estimate of local accuracy on a 0–100 scale. Regions with pLDDT<50 should be treated as essentially unmodeled; they often correspond to intrinsically disordered segments.

Crystallographic B-factors measure how much each atom's electron density is smeared out, in Å². They rise in mobile loops and surface residues and fall in the buried interior. In AlphaFold models this column is repurposed to hold pLDDT instead.

Predicted aligned error is AlphaFold's pairwise confidence. Unlike pLDDT (per-residue), PAE is per-residue-pair and captures whether two parts of the structure are correctly placed relative to each other. Units are ångströms of expected positional error.